Protein AF-A0A6G3XP59-F1 (afdb_monomer_lite)

Structure (mmCIF, N/CA/C/O backbone):
data_AF-A0A6G3XP59-F1
#
_entry.id   AF-A0A6G3XP59-F1
#
loop_
_atom_site.group_PDB
_atom_site.id
_atom_site.type_symbol
_atom_site.label_atom_id
_atom_site.label_alt_id
_atom_site.label_comp_id
_atom_site.label_asym_id
_atom_site.label_entity_id
_atom_site.label_seq_id
_atom_site.pdbx_PDB_ins_code
_atom_site.Cartn_x
_atom_site.Cartn_y
_atom_site.Cartn_z
_atom_site.occupancy
_atom_site.B_iso_or_equiv
_atom_site.auth_seq_id
_atom_site.auth_comp_id
_atom_site.auth_asym_id
_atom_site.auth_atom_id
_atom_site.pdbx_PDB_model_num
ATOM 1 N N . ILE A 1 1 ? 16.052 5.504 -29.818 1.00 48.97 1 ILE A N 1
ATOM 2 C CA . ILE A 1 1 ? 15.156 5.616 -28.643 1.00 48.97 1 ILE A CA 1
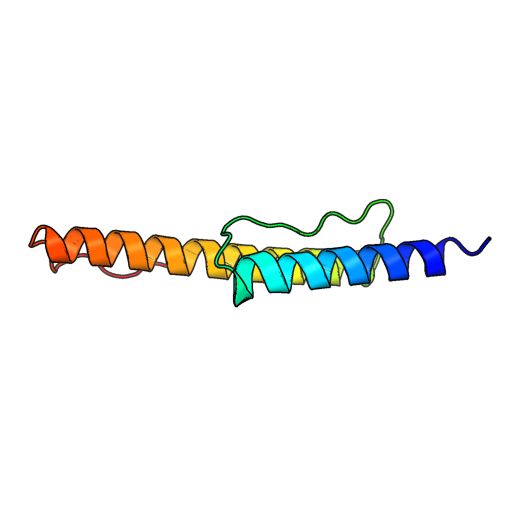ATOM 3 C C . ILE A 1 1 ? 15.136 4.236 -28.001 1.00 48.97 1 ILE A C 1
ATOM 5 O O . ILE A 1 1 ? 14.905 3.276 -28.724 1.00 48.97 1 ILE A O 1
ATOM 9 N N . ASN A 1 2 ? 15.552 4.122 -26.737 1.00 68.06 2 ASN A N 1
ATOM 10 C CA . ASN A 1 2 ? 15.856 2.846 -26.075 1.00 68.06 2 ASN A CA 1
ATOM 11 C C . ASN A 1 2 ? 14.658 2.397 -25.226 1.00 68.06 2 ASN A C 1
ATOM 13 O O . ASN A 1 2 ? 14.526 2.819 -24.082 1.00 68.06 2 ASN A O 1
ATOM 17 N N . THR A 1 3 ? 13.827 1.507 -25.767 1.00 73.81 3 THR A N 1
ATOM 18 C CA . THR A 1 3 ? 12.598 0.998 -25.129 1.00 73.81 3 THR A CA 1
ATOM 19 C C . THR A 1 3 ? 12.817 0.480 -23.701 1.00 73.81 3 THR A C 1
ATOM 21 O O . THR A 1 3 ? 12.007 0.740 -22.819 1.00 73.81 3 THR A O 1
ATOM 24 N N . MET A 1 4 ? 13.954 -0.172 -23.438 1.00 73.12 4 MET A N 1
ATOM 25 C CA . MET A 1 4 ? 14.294 -0.691 -22.104 1.00 73.12 4 MET A CA 1
ATOM 26 C C . MET A 1 4 ? 14.539 0.416 -21.060 1.00 73.12 4 MET A C 1
ATOM 28 O O . MET A 1 4 ? 14.272 0.221 -19.877 1.00 73.12 4 MET A O 1
ATOM 32 N N . VAL A 1 5 ? 15.048 1.583 -21.473 1.00 79.88 5 VAL A N 1
ATOM 33 C CA . VAL A 1 5 ? 15.311 2.717 -20.563 1.00 79.88 5 VAL A CA 1
ATOM 34 C C . VAL A 1 5 ? 14.006 3.421 -20.187 1.00 79.88 5 VAL A C 1
ATOM 36 O O . VAL A 1 5 ? 13.819 3.808 -19.030 1.00 79.88 5 VAL A O 1
ATOM 39 N N . ASP A 1 6 ? 13.079 3.527 -21.139 1.00 80.62 6 ASP A N 1
ATOM 40 C CA . ASP A 1 6 ? 11.753 4.100 -20.901 1.00 80.62 6 ASP A CA 1
ATOM 41 C C . ASP A 1 6 ? 10.927 3.194 -19.970 1.00 80.62 6 ASP A C 1
ATOM 43 O O . ASP A 1 6 ? 10.290 3.673 -19.029 1.00 80.62 6 ASP A O 1
ATOM 47 N N . GLN A 1 7 ? 11.018 1.871 -20.159 1.00 76.00 7 GLN A N 1
ATOM 48 C CA . GLN A 1 7 ? 10.405 0.875 -19.271 1.00 76.00 7 GLN A CA 1
ATOM 49 C C . GLN A 1 7 ? 10.959 0.947 -17.842 1.00 76.00 7 GLN A C 1
ATOM 51 O O . GLN A 1 7 ? 10.180 0.932 -16.890 1.00 76.00 7 GLN A O 1
ATOM 56 N N . LEU A 1 8 ? 12.282 1.084 -17.675 1.00 80.38 8 LEU A N 1
ATOM 57 C CA . LEU A 1 8 ? 12.907 1.226 -16.355 1.00 80.38 8 LEU A CA 1
ATOM 58 C C . LEU A 1 8 ? 12.430 2.491 -15.632 1.00 80.38 8 LEU A C 1
ATOM 60 O O . LEU A 1 8 ? 12.098 2.444 -14.447 1.00 80.38 8 LEU A O 1
ATOM 64 N N . SER A 1 9 ? 12.381 3.612 -16.350 1.00 84.38 9 SER A N 1
ATOM 65 C CA . SER A 1 9 ? 11.949 4.895 -15.788 1.00 84.38 9 SER A CA 1
ATOM 66 C C . SER A 1 9 ? 10.484 4.830 -15.349 1.00 84.38 9 SER A C 1
ATOM 68 O O . SER A 1 9 ? 10.152 5.248 -14.240 1.00 84.38 9 SER A O 1
ATOM 70 N N . SER A 1 10 ? 9.624 4.214 -16.171 1.00 84.38 10 SER A N 1
ATOM 71 C CA . SER A 1 10 ? 8.219 3.988 -15.829 1.00 84.38 10 SER A CA 1
ATOM 72 C C . SER A 1 10 ? 8.064 3.061 -14.620 1.00 84.38 10 SER A C 1
ATOM 74 O O . SER A 1 10 ? 7.316 3.378 -13.698 1.00 84.38 10 SER A O 1
ATOM 76 N N . PHE A 1 11 ? 8.801 1.949 -14.566 1.00 84.00 11 PHE A N 1
ATOM 77 C CA . PHE A 1 11 ? 8.776 1.033 -13.425 1.00 84.00 11 PHE A CA 1
ATOM 78 C C . PHE A 1 11 ? 9.166 1.733 -12.117 1.00 84.00 11 PHE A C 1
ATOM 80 O O . PHE A 1 11 ? 8.428 1.656 -11.131 1.00 84.00 11 PHE A O 1
ATOM 87 N N . ALA A 1 12 ? 10.290 2.454 -12.117 1.00 87.94 12 ALA A N 1
ATOM 88 C CA . ALA A 1 12 ? 10.792 3.142 -10.933 1.00 87.94 12 ALA A CA 1
ATOM 89 C C . ALA A 1 12 ? 9.790 4.181 -10.407 1.00 87.94 12 ALA A C 1
ATOM 91 O O . ALA A 1 12 ? 9.572 4.268 -9.195 1.00 87.94 12 ALA A O 1
ATOM 92 N N . GLU A 1 13 ? 9.130 4.919 -11.303 1.00 90.81 13 GLU A N 1
ATOM 93 C CA . GLU A 1 13 ? 8.083 5.874 -10.940 1.00 90.81 13 GLU A CA 1
ATOM 94 C C . GLU A 1 13 ? 6.876 5.171 -10.297 1.00 90.81 13 GLU A C 1
ATOM 96 O O . GLU A 1 13 ? 6.407 5.580 -9.232 1.00 90.81 13 GLU A O 1
ATOM 101 N N . GLN A 1 14 ? 6.390 4.083 -10.907 1.00 91.19 14 GLN A N 1
ATOM 102 C CA . GLN A 1 14 ? 5.218 3.349 -10.419 1.00 91.19 14 GLN A CA 1
ATOM 103 C C . GLN A 1 14 ? 5.463 2.726 -9.041 1.00 91.19 14 GLN A C 1
ATOM 105 O O . GLN A 1 14 ? 4.618 2.857 -8.155 1.00 91.19 14 GLN A O 1
ATOM 110 N N . VAL A 1 15 ? 6.615 2.083 -8.839 1.00 90.44 15 VAL A N 1
ATOM 111 C CA . VAL A 1 15 ? 6.959 1.451 -7.556 1.00 90.44 15 VAL A CA 1
ATOM 112 C C . VAL A 1 15 ? 7.172 2.495 -6.466 1.00 90.44 15 VAL A C 1
ATOM 114 O O . VAL A 1 15 ? 6.628 2.346 -5.372 1.00 90.44 15 VAL A O 1
ATOM 117 N N . THR A 1 16 ? 7.893 3.580 -6.765 1.00 91.50 16 THR A N 1
ATOM 118 C CA . THR A 1 16 ? 8.091 4.682 -5.809 1.00 91.50 16 THR A CA 1
ATOM 119 C C . THR A 1 16 ? 6.757 5.271 -5.365 1.00 91.50 16 THR A C 1
ATOM 121 O O . THR A 1 16 ? 6.551 5.517 -4.175 1.00 91.50 16 THR A O 1
ATOM 124 N N . ARG A 1 17 ? 5.823 5.456 -6.306 1.00 94.62 17 ARG A N 1
ATOM 125 C CA . ARG A 1 17 ? 4.491 5.971 -5.992 1.00 94.62 17 ARG A CA 1
ATOM 126 C C . ARG A 1 17 ? 3.724 5.025 -5.069 1.00 94.62 17 ARG A C 1
ATOM 128 O O . ARG A 1 17 ? 3.243 5.470 -4.036 1.00 94.62 17 ARG A O 1
ATOM 135 N N . VAL A 1 18 ? 3.649 3.735 -5.395 1.00 94.56 18 VAL A N 1
ATOM 136 C CA . VAL A 1 18 ? 2.897 2.754 -4.590 1.00 94.56 18 VAL A CA 1
ATOM 137 C C . VAL A 1 18 ? 3.480 2.609 -3.190 1.00 94.56 18 VAL A C 1
ATOM 139 O O . VAL A 1 18 ? 2.729 2.562 -2.218 1.00 94.56 18 VAL A O 1
ATOM 142 N N . ALA A 1 19 ? 4.809 2.590 -3.069 1.00 90.81 19 ALA A N 1
ATOM 143 C CA . ALA A 1 19 ? 5.479 2.542 -1.774 1.00 90.81 19 ALA A CA 1
ATOM 144 C C . ALA A 1 19 ? 5.121 3.758 -0.905 1.00 90.81 19 ALA A C 1
ATOM 146 O O . ALA A 1 19 ? 4.864 3.616 0.292 1.00 90.81 19 ALA A O 1
ATOM 147 N N . ARG A 1 20 ? 5.050 4.949 -1.508 1.00 93.19 20 ARG A N 1
ATOM 148 C CA . ARG A 1 20 ? 4.638 6.172 -0.817 1.00 93.19 20 ARG A CA 1
ATOM 149 C C . ARG A 1 20 ? 3.153 6.150 -0.445 1.00 93.19 20 ARG A C 1
ATOM 151 O O . ARG A 1 20 ? 2.829 6.369 0.719 1.00 93.19 20 ARG A O 1
ATOM 158 N N . GLU A 1 21 ? 2.273 5.857 -1.397 1.00 92.94 21 GLU A N 1
ATOM 159 C CA . GLU A 1 21 ? 0.817 5.821 -1.203 1.00 92.94 21 GLU A CA 1
ATOM 160 C C . GLU A 1 21 ? 0.425 4.819 -0.112 1.00 92.94 21 GLU A C 1
ATOM 162 O O . GLU A 1 21 ? -0.192 5.193 0.883 1.00 92.94 21 GLU A O 1
ATOM 167 N N . VAL A 1 22 ? 0.828 3.555 -0.257 1.00 92.94 22 VAL A N 1
ATOM 168 C CA . VAL A 1 22 ? 0.407 2.473 0.645 1.00 92.94 22 VAL A CA 1
ATOM 169 C C . VAL A 1 22 ? 1.212 2.482 1.942 1.00 92.94 22 VAL A C 1
ATOM 171 O O . VAL A 1 22 ? 0.649 2.277 3.015 1.00 92.94 22 VAL A O 1
ATOM 174 N N . GLY A 1 23 ? 2.524 2.717 1.857 1.00 87.88 23 GLY A N 1
ATOM 175 C CA . GLY A 1 23 ? 3.431 2.596 2.998 1.00 87.88 23 GLY A CA 1
ATOM 176 C C . GLY A 1 23 ? 3.530 3.845 3.871 1.00 87.88 23 GLY A C 1
ATOM 177 O O . GLY A 1 23 ? 3.735 3.719 5.074 1.00 87.88 23 GLY A O 1
ATOM 178 N N . THR A 1 24 ? 3.398 5.045 3.295 1.00 88.25 24 THR A N 1
ATOM 179 C CA . THR A 1 24 ? 3.578 6.310 4.037 1.00 88.25 24 THR A CA 1
ATOM 180 C C . THR A 1 24 ? 2.266 7.058 4.227 1.00 88.25 24 THR A C 1
ATOM 182 O O . THR A 1 24 ? 1.963 7.501 5.330 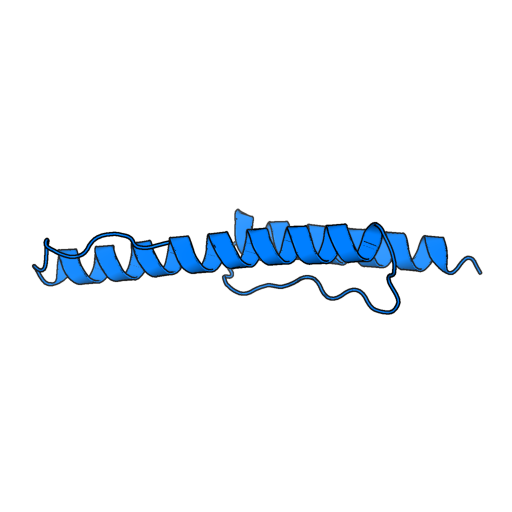1.00 88.25 24 THR A O 1
ATOM 185 N N . GLU A 1 25 ? 1.478 7.205 3.164 1.00 90.31 25 GLU A N 1
ATOM 186 C CA . GLU A 1 25 ? 0.244 7.998 3.193 1.00 90.31 25 GLU A CA 1
ATOM 187 C C . GLU A 1 25 ? -0.969 7.185 3.673 1.00 90.31 25 GLU A C 1
ATOM 189 O O . GLU A 1 25 ? -2.023 7.752 3.955 1.00 90.31 25 GLU A O 1
ATOM 194 N N . GLY A 1 26 ? -0.830 5.859 3.783 1.00 88.44 26 GLY A N 1
ATOM 195 C CA . GLY A 1 26 ? -1.905 4.962 4.206 1.00 88.44 26 GLY A CA 1
ATOM 196 C C . GLY A 1 26 ? -3.039 4.841 3.183 1.00 88.44 26 GLY A C 1
ATOM 197 O O . GLY A 1 26 ? -4.138 4.407 3.529 1.00 88.44 26 GLY A O 1
ATOM 198 N N . GLN A 1 27 ? -2.798 5.213 1.923 1.00 91.00 27 GLN A N 1
ATOM 199 C CA . GLN A 1 27 ? -3.737 5.030 0.821 1.00 91.00 27 GLN A CA 1
ATOM 200 C C . GLN A 1 27 ? -3.775 3.550 0.419 1.00 91.00 27 GLN A C 1
ATOM 202 O O . GLN A 1 27 ? -3.004 3.070 -0.411 1.00 91.00 27 GLN A O 1
ATOM 207 N N . LEU A 1 28 ? -4.670 2.796 1.055 1.00 90.44 28 LEU A N 1
ATOM 208 C CA . LEU A 1 28 ? -4.757 1.347 0.881 1.00 90.44 28 LEU A CA 1
ATOM 209 C C . LEU A 1 28 ? -5.401 0.959 -0.459 1.00 90.44 28 LEU A C 1
ATOM 211 O O . LEU A 1 28 ? -6.440 1.496 -0.844 1.00 90.44 28 LEU A O 1
ATOM 215 N N . GLY A 1 29 ? -4.850 -0.066 -1.110 1.00 88.50 29 GLY A N 1
ATOM 216 C CA . GLY A 1 29 ? -5.331 -0.587 -2.395 1.00 88.50 29 GLY A CA 1
ATOM 217 C C . GLY A 1 29 ? -4.619 -0.027 -3.631 1.00 88.50 29 GLY A C 1
ATOM 218 O O . GLY A 1 29 ? -5.004 -0.380 -4.746 1.00 88.50 29 GLY A O 1
ATOM 219 N N . GLY A 1 30 ? -3.589 0.807 -3.454 1.00 90.06 30 GLY A N 1
ATOM 220 C CA . GLY A 1 30 ? -2.709 1.241 -4.540 1.00 90.06 30 GLY A CA 1
ATOM 221 C C . GLY A 1 30 ? -1.934 0.072 -5.160 1.00 90.06 30 GLY A C 1
ATOM 222 O O . GLY A 1 30 ? -1.492 -0.836 -4.457 1.00 90.06 30 GLY A O 1
ATOM 223 N N . GLN A 1 31 ? -1.781 0.091 -6.487 1.00 91.06 31 GLN A N 1
ATOM 224 C CA . GLN A 1 31 ? -1.056 -0.927 -7.253 1.00 91.06 31 GLN A CA 1
ATOM 225 C C . GLN A 1 31 ? -0.209 -0.286 -8.356 1.00 91.06 31 GLN A C 1
ATOM 227 O O . GLN A 1 31 ? -0.615 0.688 -8.999 1.00 91.06 31 GLN A O 1
ATOM 232 N N . ALA A 1 32 ? 0.962 -0.863 -8.601 1.00 91.81 32 ALA A N 1
ATOM 233 C CA . ALA A 1 32 ? 1.867 -0.487 -9.670 1.00 91.81 32 ALA A CA 1
ATOM 234 C C . ALA A 1 32 ? 1.344 -1.082 -10.977 1.00 91.81 32 ALA A C 1
ATOM 236 O O . ALA A 1 32 ? 1.031 -2.273 -11.054 1.00 91.81 32 ALA A O 1
ATOM 237 N N . ARG A 1 33 ? 1.250 -0.244 -12.013 1.00 88.50 33 ARG A N 1
ATOM 238 C CA . ARG A 1 33 ? 0.845 -0.657 -13.358 1.00 88.50 33 ARG A CA 1
ATOM 239 C C . ARG A 1 33 ? 1.890 -0.180 -14.346 1.00 88.50 33 ARG A C 1
ATOM 241 O O . ARG A 1 33 ? 1.903 0.989 -14.721 1.00 88.50 33 ARG A O 1
ATOM 248 N N . VAL A 1 34 ? 2.752 -1.095 -14.763 1.00 84.88 34 VAL A N 1
ATOM 249 C CA . VAL A 1 34 ? 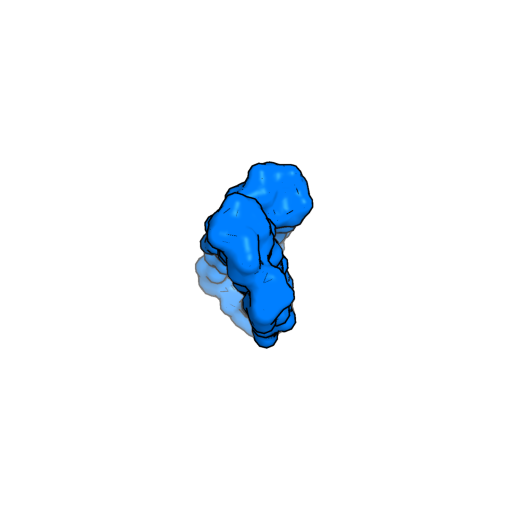3.761 -0.844 -15.791 1.00 84.88 34 VAL A CA 1
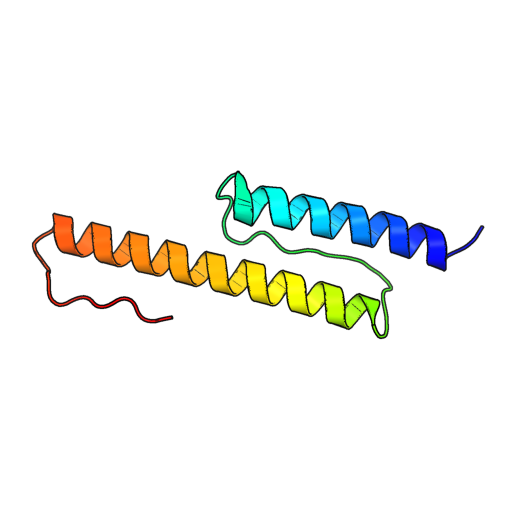ATOM 250 C C . VAL A 1 34 ? 3.332 -1.610 -17.037 1.00 84.88 34 VAL A C 1
ATOM 252 O O . VAL A 1 34 ? 3.020 -2.796 -16.949 1.00 84.88 34 VAL A O 1
ATOM 255 N N . ARG A 1 35 ? 3.217 -0.923 -18.177 1.00 81.19 35 ARG A N 1
ATOM 256 C CA . ARG A 1 35 ? 2.857 -1.566 -19.450 1.00 81.19 35 ARG A CA 1
ATOM 257 C C . ARG A 1 35 ? 4.108 -2.138 -20.102 1.00 81.19 35 ARG A C 1
ATOM 259 O O . ARG A 1 35 ? 5.194 -1.601 -19.907 1.00 81.19 35 ARG A O 1
ATOM 266 N N . ASP A 1 36 ? 3.917 -3.195 -20.885 1.00 79.88 36 ASP A N 1
ATOM 267 C CA . ASP A 1 36 ? 4.946 -3.761 -21.760 1.00 79.88 36 ASP A CA 1
ATOM 268 C C . ASP A 1 36 ? 6.219 -4.217 -21.020 1.00 79.88 36 ASP A C 1
ATOM 270 O O . ASP A 1 36 ? 7.311 -4.160 -21.576 1.00 79.88 36 ASP A O 1
ATOM 274 N N . VAL A 1 37 ? 6.092 -4.652 -19.758 1.00 78.88 37 VAL A N 1
ATOM 275 C CA . VAL A 1 37 ? 7.195 -5.252 -18.990 1.00 78.88 37 VAL A CA 1
ATOM 276 C C . VAL A 1 37 ? 7.091 -6.770 -18.978 1.00 78.88 37 VAL A C 1
ATOM 278 O O . VAL A 1 37 ? 6.041 -7.326 -18.666 1.00 78.88 37 VAL A O 1
ATOM 281 N N . ASP A 1 38 ? 8.218 -7.422 -19.250 1.00 80.56 38 ASP A N 1
ATOM 282 C CA . ASP A 1 38 ? 8.369 -8.876 -19.237 1.00 80.56 38 ASP A CA 1
ATOM 283 C C . ASP A 1 38 ? 9.556 -9.301 -18.359 1.00 80.56 38 ASP A C 1
ATOM 285 O O . ASP A 1 38 ? 10.416 -8.493 -17.985 1.00 80.56 38 ASP A O 1
ATOM 289 N N . GLY A 1 39 ? 9.599 -10.594 -18.024 1.00 86.56 39 GLY A N 1
ATOM 290 C CA . GLY A 1 39 ? 10.661 -11.200 -17.220 1.00 86.56 39 GLY A CA 1
ATOM 291 C C . GLY A 1 39 ? 10.775 -10.574 -15.830 1.00 86.56 39 GLY A C 1
ATOM 292 O O . GLY A 1 39 ? 9.774 -10.257 -15.193 1.00 86.56 39 GLY A O 1
ATOM 293 N N . THR A 1 40 ? 12.007 -10.334 -15.378 1.00 85.00 40 THR A N 1
ATOM 294 C CA . THR A 1 40 ? 12.302 -9.853 -14.018 1.00 85.00 40 THR A CA 1
ATOM 295 C C . THR A 1 40 ? 11.531 -8.585 -13.628 1.00 85.00 40 THR A C 1
ATOM 297 O O . THR A 1 40 ? 11.189 -8.402 -12.464 1.00 85.00 40 THR A O 1
ATOM 300 N N . TRP A 1 41 ? 11.219 -7.703 -14.580 1.00 83.06 41 TRP A N 1
ATOM 301 C CA . TRP A 1 41 ? 10.484 -6.464 -14.300 1.00 83.06 41 TRP A CA 1
ATOM 302 C C . TRP A 1 41 ? 9.013 -6.700 -13.976 1.00 83.06 41 TRP A C 1
ATOM 304 O O . TRP A 1 41 ? 8.441 -6.025 -13.112 1.00 83.06 41 TRP A O 1
ATOM 314 N N . ARG A 1 42 ? 8.409 -7.678 -14.650 1.00 86.50 42 ARG A N 1
ATOM 315 C CA . ARG A 1 42 ? 7.064 -8.136 -14.334 1.00 86.50 42 ARG A CA 1
ATOM 316 C C . ARG A 1 42 ? 7.043 -8.765 -12.945 1.00 86.50 42 ARG A C 1
ATOM 318 O O . ARG A 1 42 ? 6.235 -8.343 -12.123 1.00 86.50 42 ARG A O 1
ATOM 325 N N . ASP A 1 43 ? 7.988 -9.659 -12.660 1.00 90.12 43 ASP A N 1
ATOM 326 C CA . ASP A 1 43 ? 8.084 -10.350 -11.369 1.00 90.12 43 ASP A CA 1
ATOM 327 C C . ASP A 1 43 ? 8.241 -9.361 -10.201 1.00 90.12 43 ASP A C 1
ATOM 329 O O . ASP A 1 43 ? 7.593 -9.489 -9.159 1.00 90.12 43 ASP A O 1
ATOM 333 N N . LEU A 1 44 ? 9.055 -8.313 -10.381 1.00 88.00 44 LEU A N 1
ATOM 334 C CA . LEU A 1 44 ? 9.213 -7.252 -9.384 1.00 88.00 44 LEU A CA 1
ATOM 335 C C . LEU A 1 44 ? 7.937 -6.417 -9.211 1.00 88.00 44 LEU A C 1
ATOM 337 O O . LEU A 1 44 ? 7.580 -6.070 -8.085 1.00 88.00 44 LEU A O 1
ATOM 341 N N . THR A 1 45 ? 7.233 -6.104 -10.303 1.00 89.44 45 THR A N 1
ATOM 342 C CA . THR A 1 45 ? 5.954 -5.374 -10.246 1.00 89.44 45 THR A CA 1
ATOM 343 C C . THR A 1 45 ? 4.898 -6.187 -9.496 1.00 89.44 45 THR A C 1
ATOM 345 O O . THR A 1 45 ?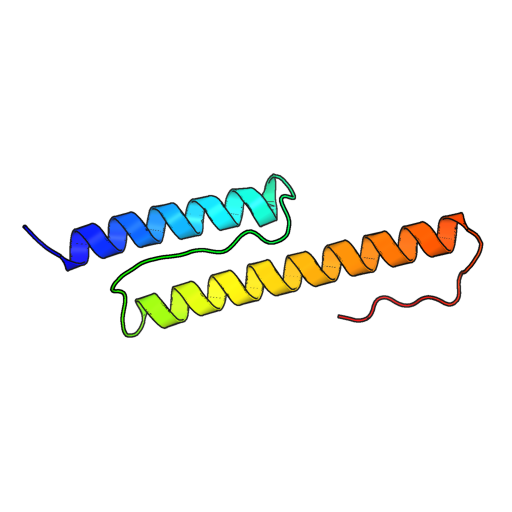 4.187 -5.649 -8.647 1.00 89.44 45 THR A O 1
ATOM 348 N N . GLU A 1 46 ? 4.815 -7.488 -9.778 1.00 92.06 46 GLU A N 1
ATOM 349 C CA . GLU A 1 46 ? 3.914 -8.419 -9.098 1.00 92.06 46 GLU A CA 1
ATOM 350 C C . GLU A 1 46 ? 4.266 -8.536 -7.606 1.00 92.06 46 GLU A C 1
ATOM 352 O O . GLU A 1 46 ? 3.378 -8.388 -6.768 1.00 92.06 46 GLU A O 1
ATOM 357 N N . SER A 1 47 ? 5.553 -8.644 -7.261 1.00 92.88 47 SER A N 1
ATOM 358 C CA . SER A 1 47 ? 6.022 -8.701 -5.866 1.00 92.88 47 SER A CA 1
ATOM 359 C C . SER A 1 47 ? 5.662 -7.443 -5.062 1.00 92.88 47 SER A C 1
ATOM 361 O O . SER A 1 47 ? 5.199 -7.529 -3.922 1.00 92.88 47 SER A O 1
ATOM 363 N N . VAL A 1 48 ? 5.837 -6.250 -5.647 1.00 92.25 48 VAL A N 1
ATOM 364 C CA . VAL A 1 48 ? 5.442 -4.978 -5.009 1.00 92.25 48 VAL A CA 1
ATOM 365 C C . VAL A 1 48 ? 3.926 -4.911 -4.819 1.00 92.25 48 VAL A C 1
ATOM 367 O O . VAL A 1 48 ? 3.451 -4.496 -3.760 1.00 92.25 48 VAL A O 1
ATOM 370 N N . ASN A 1 49 ? 3.159 -5.346 -5.819 1.00 93.81 49 ASN A N 1
ATOM 371 C CA . ASN A 1 49 ? 1.700 -5.386 -5.741 1.00 93.81 49 ASN A CA 1
ATOM 372 C C . ASN A 1 49 ? 1.196 -6.370 -4.684 1.00 93.81 49 ASN A C 1
ATOM 374 O O . ASN A 1 49 ? 0.223 -6.068 -3.989 1.00 93.81 49 ASN A O 1
ATOM 378 N N . GLU A 1 50 ? 1.855 -7.517 -4.529 1.00 95.56 50 GLU A N 1
ATOM 379 C CA . GLU A 1 50 ? 1.544 -8.477 -3.476 1.00 95.56 50 GLU A CA 1
ATOM 380 C C . GLU A 1 50 ? 1.800 -7.868 -2.094 1.00 95.56 50 GLU A C 1
ATOM 382 O O . GLU A 1 50 ? 0.913 -7.889 -1.241 1.00 95.56 50 GLU A O 1
ATOM 387 N N . MET A 1 51 ? 2.955 -7.226 -1.893 1.00 94.62 51 MET A N 1
ATOM 388 C CA . MET A 1 51 ? 3.277 -6.540 -0.639 1.00 94.62 51 MET A CA 1
ATOM 389 C C . MET A 1 51 ? 2.252 -5.447 -0.300 1.00 94.62 51 MET A C 1
ATOM 391 O O . MET A 1 51 ? 1.735 -5.406 0.819 1.00 94.62 51 MET A O 1
ATOM 395 N N . ALA A 1 52 ? 1.908 -4.594 -1.269 1.00 94.69 52 ALA A N 1
ATOM 396 C CA . ALA A 1 52 ? 0.894 -3.554 -1.104 1.00 94.69 52 ALA A CA 1
ATOM 397 C C . ALA A 1 52 ? -0.495 -4.138 -0.782 1.00 94.69 52 ALA A C 1
ATOM 399 O O . ALA A 1 52 ? -1.227 -3.616 0.070 1.00 94.69 52 ALA A O 1
ATOM 400 N N . GLY A 1 53 ? -0.852 -5.251 -1.429 1.00 95.12 53 GLY A N 1
ATOM 401 C CA . GLY A 1 53 ? -2.081 -5.992 -1.167 1.00 95.12 53 GLY A CA 1
ATOM 402 C C . GLY A 1 53 ? -2.115 -6.593 0.239 1.00 95.12 53 GLY A C 1
ATOM 403 O O . GLY A 1 53 ? -3.131 -6.478 0.927 1.00 95.12 53 GLY A O 1
ATOM 404 N N . ASN A 1 54 ? -1.007 -7.182 0.687 1.00 94.00 54 ASN A N 1
ATOM 405 C CA . ASN A 1 54 ? -0.864 -7.766 2.020 1.00 94.00 54 ASN A CA 1
ATOM 406 C C . ASN A 1 54 ? -1.006 -6.689 3.104 1.00 94.00 54 ASN A C 1
ATOM 408 O O . ASN A 1 54 ? -1.828 -6.843 4.006 1.00 94.00 54 ASN A O 1
ATOM 412 N N . LEU A 1 55 ? -0.305 -5.557 2.964 1.00 92.50 55 LEU A N 1
ATOM 413 C CA . LEU A 1 55 ? -0.433 -4.412 3.875 1.00 92.50 55 LEU A CA 1
ATOM 414 C C . LEU A 1 55 ? -1.870 -3.881 3.925 1.00 92.50 55 LEU A C 1
ATOM 416 O O . LEU A 1 55 ? -2.420 -3.653 5.001 1.00 92.50 55 LEU A O 1
ATOM 420 N N . THR A 1 56 ? -2.519 -3.744 2.767 1.00 93.31 56 THR A N 1
ATOM 421 C CA . THR A 1 56 ? -3.920 -3.306 2.685 1.00 93.31 56 THR A CA 1
ATOM 422 C C . THR A 1 56 ? -4.859 -4.229 3.460 1.00 93.31 56 THR A C 1
ATOM 424 O O . THR A 1 56 ? -5.721 -3.742 4.198 1.00 93.31 56 THR A O 1
ATOM 427 N N . ARG A 1 57 ? -4.711 -5.552 3.311 1.00 94.12 57 ARG A N 1
ATOM 428 C CA . ARG A 1 57 ? -5.534 -6.526 4.043 1.00 94.12 57 ARG A CA 1
ATOM 429 C C . ARG A 1 57 ? -5.277 -6.455 5.543 1.00 94.12 57 ARG A C 1
ATOM 431 O O . ARG A 1 57 ? -6.234 -6.324 6.301 1.00 94.12 57 ARG A O 1
ATOM 438 N N . GLN A 1 58 ? -4.011 -6.437 5.953 1.00 93.81 58 GLN A N 1
ATOM 439 C CA . GLN A 1 58 ? -3.620 -6.365 7.362 1.00 93.81 58 GLN A CA 1
ATOM 440 C C . GLN A 1 58 ? -4.171 -5.111 8.052 1.00 93.81 58 GLN A C 1
ATOM 442 O O . GLN A 1 58 ? -4.794 -5.214 9.107 1.00 93.81 58 GLN A O 1
ATOM 447 N N . VAL A 1 59 ? -4.018 -3.929 7.445 1.00 92.56 59 VAL A N 1
ATOM 448 C CA . VAL A 1 59 ? -4.511 -2.674 8.039 1.00 92.56 59 VAL A CA 1
ATOM 449 C C . VAL A 1 59 ? -6.040 -2.661 8.128 1.00 92.56 59 VAL A C 1
ATOM 451 O O . VAL A 1 59 ? -6.593 -2.244 9.146 1.00 92.56 59 VAL A O 1
ATOM 454 N N . ARG A 1 60 ? -6.748 -3.167 7.108 1.00 92.31 60 ARG A N 1
ATOM 455 C CA . ARG A 1 60 ? -8.216 -3.290 7.155 1.00 92.31 60 ARG A CA 1
ATOM 456 C C . ARG A 1 60 ? -8.682 -4.284 8.220 1.00 92.31 60 ARG A C 1
ATOM 458 O O . ARG A 1 60 ? -9.657 -3.994 8.910 1.00 92.31 60 ARG A O 1
ATOM 465 N N . ALA A 1 61 ? -7.988 -5.410 8.386 1.00 90.75 61 ALA A N 1
ATOM 466 C CA . ALA A 1 61 ? -8.283 -6.384 9.435 1.00 90.75 61 ALA A CA 1
ATOM 467 C C . ALA A 1 61 ? -8.109 -5.764 10.832 1.00 90.75 61 ALA A C 1
ATOM 469 O O . ALA A 1 61 ? -9.001 -5.875 11.671 1.00 90.75 61 ALA A O 1
ATOM 470 N N . ILE A 1 62 ? -7.021 -5.019 11.057 1.00 92.25 62 ILE A N 1
ATOM 471 C CA . ILE A 1 62 ? -6.794 -4.281 12.310 1.00 92.25 62 ILE A CA 1
ATOM 472 C C . ILE A 1 62 ? -7.915 -3.263 12.559 1.00 92.25 62 ILE A C 1
ATOM 474 O O . ILE A 1 62 ? -8.452 -3.205 13.665 1.00 92.25 62 ILE A O 1
ATOM 478 N N . ALA A 1 63 ? -8.312 -2.487 11.545 1.00 91.38 63 ALA A N 1
ATOM 479 C CA . ALA A 1 63 ? -9.395 -1.510 11.672 1.00 91.38 63 ALA A CA 1
ATOM 480 C C . ALA A 1 63 ? -10.744 -2.169 12.024 1.00 91.38 63 ALA A C 1
ATOM 482 O O . ALA A 1 63 ? -11.503 -1.640 12.842 1.00 91.38 63 ALA A O 1
ATOM 483 N N . ALA A 1 64 ? -11.033 -3.340 11.448 1.00 90.50 64 ALA A N 1
ATOM 484 C CA . ALA A 1 64 ? -12.226 -4.118 11.769 1.00 90.50 64 ALA A CA 1
ATOM 485 C C . ALA A 1 64 ? -12.207 -4.612 13.224 1.00 90.50 64 ALA A C 1
ATOM 487 O O . ALA A 1 64 ? -13.190 -4.429 13.942 1.00 90.50 64 ALA A O 1
ATOM 488 N N . VAL A 1 65 ? -11.076 -5.154 13.686 1.00 92.88 65 VAL A N 1
ATOM 489 C CA . VAL A 1 65 ? -10.903 -5.595 15.080 1.00 92.88 65 VAL A CA 1
ATOM 490 C C . VAL A 1 65 ? -11.018 -4.416 16.050 1.00 92.88 65 VAL A C 1
ATOM 492 O O . VAL A 1 65 ? -11.754 -4.506 17.027 1.00 92.88 65 VAL A O 1
ATOM 495 N N . ALA A 1 66 ? -10.386 -3.273 15.768 1.00 92.19 66 ALA A N 1
ATOM 496 C CA . ALA A 1 66 ? -10.515 -2.071 16.598 1.00 92.19 66 ALA A CA 1
ATOM 497 C C . ALA A 1 66 ? -11.976 -1.585 16.688 1.00 92.19 66 ALA A C 1
ATOM 499 O O . ALA A 1 66 ? -12.462 -1.212 17.759 1.00 92.19 66 ALA A O 1
ATOM 500 N N . THR A 1 67 ? -12.714 -1.653 15.577 1.00 92.12 67 THR A N 1
ATOM 501 C CA . THR A 1 67 ? -14.150 -1.339 15.551 1.00 92.12 67 THR A CA 1
ATOM 502 C C . THR A 1 67 ? -14.968 -2.334 16.383 1.00 92.12 67 THR A C 1
ATOM 504 O O . THR A 1 67 ? -15.891 -1.929 17.083 1.00 92.12 67 THR A O 1
ATOM 507 N N . ALA A 1 68 ? -14.641 -3.626 16.350 1.00 90.50 68 ALA A N 1
ATOM 508 C CA . ALA A 1 68 ? -15.308 -4.641 17.168 1.00 90.50 68 ALA A CA 1
ATOM 509 C C . ALA A 1 68 ? -15.062 -4.422 18.669 1.00 90.50 68 ALA A C 1
ATOM 511 O O . ALA A 1 68 ? -16.013 -4.379 19.450 1.00 90.50 68 ALA A O 1
ATOM 512 N N . VAL A 1 69 ? -13.810 -4.149 19.052 1.00 91.62 69 VAL A N 1
ATOM 513 C CA . VAL A 1 69 ? -13.417 -3.861 20.439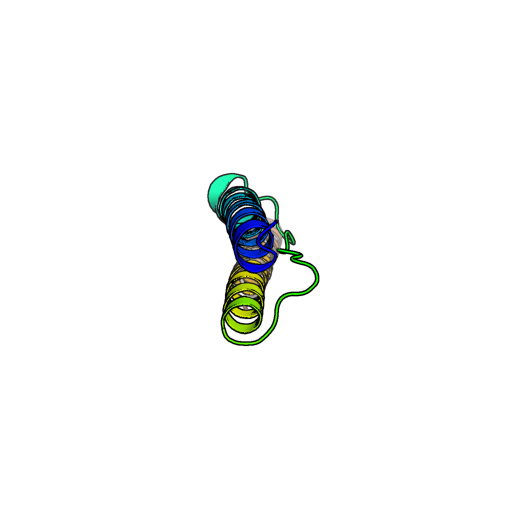 1.00 91.62 69 VAL A CA 1
ATOM 514 C C . VAL A 1 69 ? -14.165 -2.644 20.984 1.00 91.62 69 VAL A C 1
ATOM 516 O O . VAL A 1 69 ? -14.706 -2.699 22.086 1.00 91.62 69 VAL A O 1
ATOM 519 N N . THR A 1 70 ? -14.273 -1.559 20.208 1.00 91.50 70 THR A N 1
ATOM 520 C CA . THR A 1 70 ? -15.039 -0.365 20.628 1.00 91.50 70 THR A CA 1
ATOM 521 C C . THR A 1 70 ? -16.543 -0.619 20.762 1.00 91.50 70 THR A C 1
ATOM 523 O O . THR A 1 70 ? -17.216 0.094 21.502 1.00 91.50 70 THR A O 1
ATOM 526 N N . ARG A 1 71 ? -17.074 -1.655 20.103 1.00 92.62 71 ARG A N 1
ATOM 527 C CA . ARG A 1 71 ? -18.460 -2.127 20.257 1.00 92.62 71 ARG A CA 1
ATOM 528 C C . ARG A 1 71 ? -18.627 -3.165 21.374 1.00 92.62 71 ARG A C 1
ATOM 530 O O . ARG A 1 71 ? -19.741 -3.634 21.588 1.00 92.62 71 ARG A O 1
ATOM 537 N N . GLY A 1 72 ? -17.551 -3.506 22.086 1.00 90.81 72 GLY A N 1
ATOM 538 C CA . GLY A 1 72 ? -17.551 -4.472 23.186 1.00 90.81 72 GLY A CA 1
ATOM 539 C C . GLY A 1 72 ? -17.374 -5.933 22.762 1.00 90.81 72 GLY A C 1
ATOM 540 O O . GLY A 1 72 ? -17.474 -6.812 23.615 1.00 90.81 72 GLY A O 1
ATOM 541 N N . ASP A 1 73 ? -17.096 -6.211 21.484 1.00 86.50 73 ASP A N 1
ATOM 542 C CA . ASP A 1 73 ? -16.777 -7.560 21.006 1.00 86.50 73 ASP A CA 1
ATOM 543 C C . ASP A 1 73 ? -15.259 -7.793 21.036 1.00 86.50 73 ASP A C 1
ATOM 545 O O . ASP A 1 73 ? -14.506 -7.281 20.207 1.00 86.50 73 ASP A O 1
ATOM 549 N N . LEU A 1 74 ? -14.816 -8.565 22.031 1.00 82.81 74 LEU A N 1
ATOM 550 C CA . LEU A 1 74 ? -13.407 -8.896 22.273 1.00 82.81 74 LEU A CA 1
ATOM 551 C C . LEU A 1 74 ? -12.995 -10.257 21.693 1.00 82.81 74 LEU A C 1
ATOM 553 O O . LEU A 1 74 ? -11.848 -10.667 21.859 1.00 82.81 74 LEU A O 1
ATOM 557 N N . ASN A 1 75 ? -13.910 -10.976 21.036 1.00 82.88 75 ASN A N 1
ATOM 558 C CA . ASN A 1 75 ? -13.620 -12.308 20.500 1.00 82.88 75 ASN A CA 1
ATOM 559 C C . ASN A 1 75 ? -13.031 -12.269 19.081 1.00 82.88 75 ASN A C 1
ATOM 561 O O . ASN A 1 75 ? -12.573 -13.301 18.583 1.00 82.88 75 ASN A O 1
ATOM 565 N N . LEU A 1 76 ? -13.016 -11.102 18.427 1.00 77.62 76 LEU A N 1
ATOM 566 C CA . LEU A 1 76 ? -12.467 -10.946 17.083 1.00 77.62 76 LEU A CA 1
ATOM 567 C C . LEU A 1 76 ? -10.932 -11.016 17.085 1.00 77.62 76 LEU A C 1
ATOM 569 O O . LEU A 1 76 ? -10.255 -10.276 17.800 1.00 77.62 76 LEU A O 1
ATOM 573 N N . LYS A 1 77 ? -10.379 -11.887 16.237 1.00 77.62 77 LYS A N 1
ATOM 574 C CA . LYS A 1 77 ? -8.936 -12.014 15.996 1.00 77.62 77 LYS A CA 1
ATOM 575 C C . LYS A 1 77 ? -8.580 -11.444 14.627 1.00 77.62 77 LYS A C 1
ATOM 577 O O . LYS A 1 77 ? -9.399 -11.463 13.713 1.00 77.62 77 LYS A O 1
ATOM 582 N N . ILE A 1 78 ? -7.353 -10.945 14.501 1.00 74.69 78 ILE A N 1
ATOM 583 C CA . ILE A 1 78 ? -6.799 -10.529 13.210 1.00 74.69 78 ILE A CA 1
ATOM 584 C C . ILE A 1 78 ? -6.536 -11.801 12.394 1.00 74.69 78 ILE A C 1
ATOM 586 O O . ILE A 1 78 ? -5.746 -12.638 12.826 1.00 74.69 78 ILE A O 1
ATOM 590 N N . ASP A 1 79 ? -7.199 -11.926 11.245 1.00 68.88 79 ASP A N 1
ATOM 591 C CA . ASP A 1 79 ? -6.944 -12.957 10.232 1.00 68.88 79 ASP A CA 1
ATOM 592 C C . ASP A 1 79 ? -6.312 -12.278 9.002 1.00 68.88 79 ASP A C 1
ATOM 594 O O . ASP A 1 79 ? -6.724 -11.165 8.646 1.00 68.88 79 ASP A O 1
ATOM 598 N N . VAL A 1 80 ? -5.259 -12.872 8.427 1.00 61.34 80 VAL A N 1
ATOM 599 C CA . VAL A 1 80 ? -4.330 -12.220 7.468 1.00 61.34 80 VAL A CA 1
ATOM 600 C C . VAL A 1 80 ? -4.356 -12.887 6.099 1.00 61.34 80 VAL A C 1
ATOM 602 O O . VAL A 1 80 ? -4.183 -14.121 6.058 1.00 61.34 80 VAL A O 1
#

Radius of gyration: 17.01 Å; chains: 1; bounding box: 34×21×52 Å

Sequence (80 aa):
INTMVDQLSSFAEQVTRVAREVGTEGQLGGQARVRDVDGTWRDLTESVNEMAGNLTRQVRAIAAVATAVTRGDLNLKIDV

Secondary structure (DSSP, 8-state):
--HHHHHHHHHHHHHHHHHHHHHTS--TT-----SS--THHHHHHHHHHHHHHHHHHHHHHHHHHHHHHHTT--------

Foldseek 3Di:
DDPVVVQVVLLVVQLVVLCCCVVPVVNAPRARDGPPDDDPSVVVSVVSRVVSNVSNLQVVLVVVCVVCVVVVNNPRDRDD

Organism: NCBI:txid2706086

pLDDT: mean 87.0, std 8.18, range [48.97, 95.56]